Protein AF-A0A084SMZ6-F1 (afdb_monomer_lite)

Foldseek 3Di:
DPPDQPQFQALQPRHTAVNFQDQVLPRGGHHLVLLLVQLVVCQPCVCVLCLWFVVSPDPPPPDPFDWDQDPVRDIDGPVVVVVVVCVPDDLVVLLVVLVVCVVVVVLNSNLNSLSVSSNVSDDSVSSNSSSCSSNPPVGTDSCNSVVSNCVSPPD

Sequence (155 aa):
MEPTTDLATCLLCGAGASPALNLPRFAGAACQGCAQRVGHLLVQDPTQLTDIWPLLADDVDDEPEPTVQRADGKTVELRQVIAEMKRELSVEDRMKLAEMYGEIGLIREQLEECGRVLVAAPAAGLAQRALDVLFSEELCSPRGIEELRGRLFPA

pLDDT: mean 88.42, std 12.22, range [36.56, 98.06]

Organism: NCBI:txid1406225

Secondary structure (DSSP, 8-state):
-------EEBTTT-SEESSPEEEGGGTEEE-HHHHHHHHHHHHH-GGGGTTT-GGGS-----SPPPEEE-TTS-EEEHHHHHHHHHHT--HHHHHHHHHHHHHTT-HHHHHHHHHHHHHT---HHHHHHHHHHHT-TTTS-TTHHHHHHHHHS--

Radius of gyration: 17.17 Å; chains: 1; bounding box: 55×34×45 Å

Structure (mmCIF, N/CA/C/O backbone):
data_AF-A0A084SMZ6-F1
#
_entry.id   AF-A0A084SMZ6-F1
#
loop_
_atom_site.group_PDB
_atom_site.id
_atom_site.type_symbol
_atom_site.label_atom_id
_atom_site.label_alt_id
_atom_site.label_comp_id
_atom_site.label_asym_id
_atom_site.label_entity_id
_atom_site.label_seq_id
_atom_site.pdbx_PDB_ins_code
_atom_site.Cartn_x
_atom_site.Cartn_y
_atom_site.Cartn_z
_atom_site.occupancy
_atom_site.B_iso_or_equiv
_atom_site.auth_seq_id
_atom_site.auth_comp_id
_atom_site.auth_asym_id
_atom_site.auth_atom_id
_atom_site.pdbx_PDB_model_num
ATOM 1 N N . MET A 1 1 ? 32.814 9.681 -6.350 1.00 36.56 1 MET A N 1
ATOM 2 C CA . MET A 1 1 ? 32.024 8.775 -7.203 1.00 36.56 1 MET A CA 1
ATOM 3 C C . MET A 1 1 ? 30.594 8.921 -6.752 1.00 36.56 1 MET A C 1
ATOM 5 O O . MET A 1 1 ? 30.278 8.489 -5.652 1.00 36.56 1 MET A O 1
ATOM 9 N N . GLU A 1 2 ? 29.788 9.644 -7.519 1.00 37.75 2 GLU A N 1
ATOM 10 C CA . GLU A 1 2 ? 28.344 9.667 -7.296 1.00 37.75 2 GLU A CA 1
ATOM 11 C C . GLU A 1 2 ? 27.811 8.266 -7.627 1.00 37.75 2 GLU A C 1
ATOM 13 O O . GLU A 1 2 ? 28.245 7.700 -8.636 1.00 37.75 2 GLU A O 1
ATOM 18 N N . PRO A 1 3 ? 26.960 7.657 -6.785 1.00 43.31 3 PRO A N 1
ATOM 19 C CA . PRO A 1 3 ? 26.357 6.383 -7.128 1.00 43.31 3 PRO A CA 1
ATOM 20 C C . PRO A 1 3 ? 25.473 6.622 -8.351 1.00 43.31 3 PRO A C 1
ATOM 22 O O . PRO A 1 3 ? 24.470 7.332 -8.280 1.00 43.31 3 PRO A O 1
ATOM 25 N N . THR A 1 4 ? 25.881 6.073 -9.493 1.00 45.88 4 THR A N 1
ATOM 26 C CA . THR A 1 4 ? 25.038 5.975 -10.681 1.00 45.88 4 THR A CA 1
ATOM 27 C C . THR A 1 4 ? 23.762 5.273 -10.255 1.00 45.88 4 THR A C 1
ATOM 29 O O . THR A 1 4 ? 23.798 4.120 -9.838 1.00 45.88 4 THR A O 1
ATOM 32 N N . THR A 1 5 ? 22.647 5.996 -10.265 1.00 55.97 5 THR A N 1
ATOM 33 C CA . THR A 1 5 ? 21.333 5.408 -10.021 1.00 55.97 5 THR A CA 1
ATOM 34 C C . THR A 1 5 ? 21.111 4.388 -11.130 1.00 55.97 5 THR A C 1
ATOM 36 O O . THR A 1 5 ? 20.974 4.780 -12.289 1.00 55.97 5 THR A O 1
ATOM 39 N N . ASP A 1 6 ? 21.187 3.096 -10.806 1.00 57.56 6 ASP A N 1
ATOM 40 C CA . ASP A 1 6 ? 21.043 2.037 -11.800 1.00 57.56 6 ASP A CA 1
ATOM 41 C C . ASP A 1 6 ? 19.692 2.197 -12.498 1.00 57.56 6 ASP A C 1
ATOM 43 O O . ASP A 1 6 ? 18.630 2.162 -11.870 1.00 57.56 6 ASP A O 1
ATOM 47 N N . LEU A 1 7 ? 19.744 2.426 -13.811 1.00 64.62 7 LEU A N 1
ATOM 48 C CA . LEU A 1 7 ? 18.564 2.523 -14.654 1.00 64.62 7 LEU A CA 1
ATOM 49 C C . LEU A 1 7 ? 17.964 1.118 -14.781 1.00 64.62 7 LEU A C 1
ATOM 51 O O . LEU A 1 7 ? 18.281 0.368 -15.703 1.00 64.62 7 LEU A O 1
ATOM 55 N N . ALA A 1 8 ? 17.114 0.745 -13.830 1.00 86.25 8 ALA A N 1
ATOM 56 C CA . ALA A 1 8 ? 16.345 -0.488 -13.895 1.00 86.25 8 ALA A CA 1
ATOM 57 C C . ALA A 1 8 ? 15.143 -0.310 -14.832 1.00 86.25 8 ALA A C 1
ATOM 59 O O . ALA A 1 8 ? 14.641 0.795 -15.028 1.00 86.25 8 ALA A O 1
ATOM 60 N N . THR A 1 9 ? 14.636 -1.401 -15.397 1.00 93.50 9 THR A N 1
ATOM 61 C CA . THR A 1 9 ? 13.337 -1.375 -16.083 1.00 93.50 9 THR A CA 1
ATOM 62 C C . THR A 1 9 ? 12.232 -1.608 -15.060 1.00 93.50 9 THR A C 1
ATOM 64 O O . THR A 1 9 ? 12.298 -2.553 -14.277 1.00 93.50 9 THR A O 1
ATOM 67 N N . CYS A 1 10 ? 11.208 -0.756 -15.056 1.00 96.00 10 CYS A N 1
ATOM 68 C CA . CYS A 1 10 ? 10.056 -0.917 -14.184 1.00 96.00 10 CYS A CA 1
ATOM 69 C C . CYS A 1 10 ? 9.281 -2.186 -14.563 1.00 96.00 10 CYS A C 1
ATOM 71 O O . CYS A 1 10 ? 8.775 -2.289 -15.679 1.00 96.00 10 CYS A O 1
ATOM 73 N N . LEU A 1 11 ? 9.110 -3.115 -13.619 1.00 95.69 11 LEU A N 1
ATOM 74 C CA . LEU A 1 11 ? 8.379 -4.367 -13.845 1.00 95.69 11 LEU A CA 1
ATOM 75 C C . LEU A 1 11 ? 6.895 -4.159 -14.184 1.00 95.69 11 LEU A C 1
ATOM 77 O O . LEU A 1 11 ? 6.287 -5.018 -14.823 1.00 95.69 11 LEU A O 1
ATOM 81 N N . LEU A 1 12 ? 6.322 -3.023 -13.774 1.00 95.62 12 LEU A N 1
ATOM 82 C CA . LEU A 1 12 ? 4.908 -2.706 -13.959 1.00 95.62 12 LEU A CA 1
ATOM 83 C C . LEU A 1 12 ? 4.627 -2.088 -15.339 1.00 95.62 12 LEU A C 1
ATOM 85 O O . LEU A 1 12 ? 3.792 -2.610 -16.070 1.00 95.62 12 LEU A O 1
ATOM 89 N N . CYS A 1 13 ? 5.331 -1.016 -15.722 1.00 95.12 13 CYS A N 1
ATOM 90 C CA . CYS A 1 13 ? 5.074 -0.308 -16.986 1.00 95.12 13 CYS A CA 1
ATOM 91 C C . CYS A 1 13 ? 6.108 -0.548 -18.097 1.00 95.12 13 CYS A C 1
ATOM 93 O O . CYS A 1 13 ? 5.902 -0.094 -19.218 1.00 95.12 13 CYS A O 1
ATOM 95 N N . GLY A 1 14 ? 7.236 -1.201 -17.806 1.00 94.06 14 GLY A N 1
ATOM 96 C CA . GLY A 1 14 ? 8.317 -1.433 -18.771 1.00 94.06 14 GLY A CA 1
ATOM 97 C C . GLY A 1 14 ? 9.175 -0.206 -19.111 1.00 94.06 14 GLY A C 1
ATOM 98 O O . GLY A 1 14 ? 10.090 -0.318 -19.921 1.00 94.06 14 GLY A O 1
ATOM 99 N N . ALA A 1 15 ? 8.918 0.962 -18.513 1.00 92.44 15 ALA A N 1
ATOM 100 C CA . ALA A 1 15 ? 9.746 2.156 -18.703 1.00 92.44 15 ALA A CA 1
ATOM 101 C C . ALA A 1 15 ? 11.007 2.128 -17.820 1.00 92.44 15 ALA A C 1
ATOM 103 O O . ALA A 1 15 ? 11.068 1.391 -16.836 1.00 92.44 15 ALA A O 1
ATOM 104 N N . GLY A 1 16 ? 11.992 2.977 -18.125 1.00 91.50 16 GLY A N 1
ATOM 105 C CA . GLY A 1 16 ? 13.140 3.193 -17.240 1.00 91.50 16 GLY A CA 1
ATOM 106 C C . GLY A 1 16 ? 12.703 3.730 -15.871 1.00 91.50 16 GLY A C 1
ATOM 107 O O . GLY A 1 16 ? 11.899 4.660 -15.785 1.00 91.50 16 GLY A O 1
ATOM 108 N N . ALA A 1 17 ? 13.220 3.138 -14.799 1.00 89.31 17 ALA A N 1
ATOM 109 C CA . ALA A 1 17 ? 12.969 3.523 -13.420 1.00 89.31 17 ALA A CA 1
ATOM 110 C C . ALA A 1 17 ? 14.178 4.291 -12.871 1.00 89.31 17 ALA A C 1
ATOM 112 O O . ALA A 1 17 ? 15.273 3.749 -12.758 1.00 89.31 17 ALA A O 1
ATOM 113 N N . SER A 1 18 ? 13.964 5.563 -12.534 1.00 87.31 18 SER A N 1
ATOM 114 C CA . SER A 1 18 ? 14.939 6.410 -11.847 1.00 87.31 18 SER A CA 1
ATOM 115 C C . SER A 1 18 ? 14.194 7.415 -10.953 1.00 87.31 18 SER A C 1
ATOM 117 O O . SER A 1 18 ? 13.510 8.287 -11.491 1.00 87.31 18 SER A O 1
ATOM 119 N N . PRO A 1 19 ? 14.282 7.313 -9.614 1.00 88.19 19 PRO A N 1
ATOM 120 C CA . PRO A 1 19 ? 14.935 6.232 -8.877 1.00 88.19 19 PRO A CA 1
ATOM 121 C C . PRO A 1 19 ? 14.232 4.885 -9.107 1.00 88.19 19 PRO A C 1
ATOM 123 O O . PRO A 1 19 ? 13.011 4.828 -9.286 1.00 88.19 19 PRO A O 1
ATOM 126 N N . ALA A 1 20 ? 15.016 3.809 -9.113 1.00 92.38 20 ALA A N 1
ATOM 127 C CA . ALA A 1 20 ? 14.509 2.444 -9.104 1.00 92.38 20 ALA A CA 1
ATOM 128 C C . ALA A 1 20 ? 14.127 2.061 -7.668 1.00 92.38 20 ALA A C 1
ATOM 130 O O . ALA 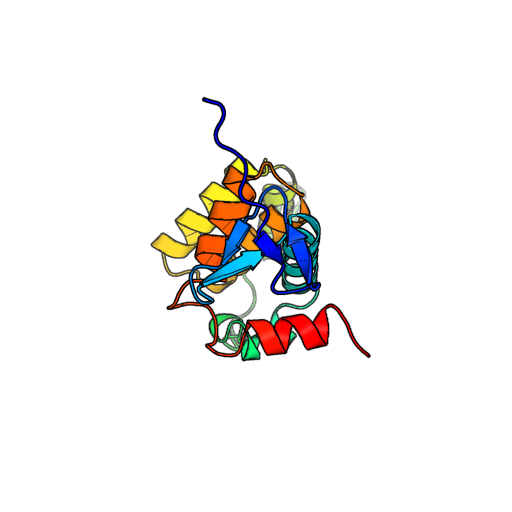A 1 20 ? 14.974 2.089 -6.778 1.00 92.38 20 ALA A O 1
ATOM 131 N N . LEU A 1 21 ? 12.850 1.748 -7.443 1.00 95.75 21 LEU A N 1
ATOM 132 C CA . LEU A 1 21 ? 12.340 1.308 -6.146 1.00 95.75 21 LEU A CA 1
ATOM 133 C C . LEU A 1 21 ? 12.217 -0.214 -6.149 1.00 95.75 21 LEU A C 1
ATOM 135 O O . LEU A 1 21 ? 11.475 -0.756 -6.963 1.00 95.75 21 LEU A O 1
ATOM 139 N N . ASN A 1 22 ? 12.936 -0.904 -5.274 1.00 95.94 22 ASN A N 1
ATOM 140 C CA . ASN A 1 22 ? 12.979 -2.362 -5.253 1.00 95.94 22 ASN A CA 1
ATOM 141 C C . ASN A 1 22 ? 11.624 -2.961 -4.860 1.00 95.94 22 ASN A C 1
ATOM 143 O O . ASN A 1 22 ? 10.917 -2.424 -4.009 1.00 95.94 22 ASN A O 1
ATOM 147 N N . LEU A 1 23 ? 11.296 -4.098 -5.469 1.00 95.75 23 LEU A N 1
ATOM 148 C CA . LEU A 1 23 ? 10.140 -4.932 -5.155 1.00 95.75 23 LEU A CA 1
ATOM 149 C C . LEU A 1 23 ? 10.672 -6.260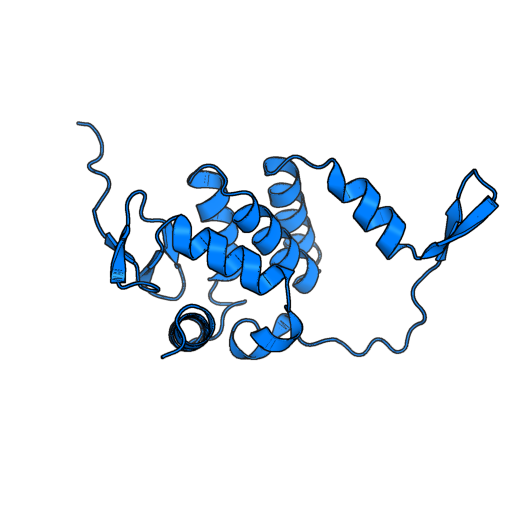 -4.589 1.00 95.75 23 LEU A C 1
ATOM 151 O O . LEU A 1 23 ? 11.004 -7.144 -5.387 1.00 95.75 23 LEU A O 1
ATOM 155 N N . PRO A 1 24 ? 10.826 -6.398 -3.255 1.00 92.81 24 PRO A N 1
ATOM 156 C CA . PRO A 1 24 ? 11.606 -7.477 -2.639 1.00 92.81 24 PRO A CA 1
ATOM 157 C C . PRO A 1 24 ? 11.212 -8.884 -3.091 1.00 92.81 24 PRO A C 1
ATOM 159 O O . PRO A 1 24 ? 12.087 -9.688 -3.401 1.00 92.81 24 PRO A O 1
ATOM 162 N N . ARG A 1 25 ? 9.914 -9.159 -3.245 1.00 94.56 25 ARG A N 1
ATOM 163 C CA . ARG A 1 25 ? 9.415 -10.456 -3.724 1.00 94.56 25 ARG A CA 1
ATOM 164 C C . ARG A 1 25 ? 9.763 -10.798 -5.180 1.00 94.56 25 ARG A C 1
ATOM 166 O O . ARG A 1 25 ? 9.762 -11.969 -5.548 1.00 94.56 25 ARG A O 1
ATOM 173 N N . PHE A 1 26 ? 10.025 -9.808 -6.033 1.00 93.00 26 PHE A N 1
ATOM 174 C CA . PHE A 1 26 ? 10.032 -9.984 -7.494 1.00 93.00 26 PHE A CA 1
ATOM 175 C C . PHE A 1 26 ? 11.389 -9.753 -8.161 1.00 93.00 26 PHE A C 1
ATOM 177 O O . PHE A 1 26 ? 11.454 -9.701 -9.388 1.00 93.00 26 PHE A O 1
ATOM 184 N N . ALA A 1 27 ? 12.463 -9.611 -7.374 1.00 88.00 27 ALA A N 1
ATOM 185 C CA . ALA A 1 27 ? 13.825 -9.385 -7.869 1.00 88.00 27 ALA A CA 1
ATOM 186 C C . ALA A 1 27 ? 13.898 -8.319 -8.989 1.00 88.00 27 ALA A C 1
ATOM 188 O O . ALA A 1 27 ? 14.586 -8.485 -9.996 1.00 88.00 27 ALA A O 1
ATOM 189 N N . GLY A 1 28 ? 13.157 -7.219 -8.826 1.00 91.62 28 GLY A N 1
ATOM 190 C CA . GLY A 1 28 ? 13.115 -6.114 -9.780 1.00 91.62 28 GLY A CA 1
ATOM 191 C C . GLY A 1 28 ? 12.605 -4.830 -9.142 1.00 91.62 28 GLY A C 1
ATOM 192 O O . GLY A 1 28 ? 12.543 -4.727 -7.918 1.00 91.62 28 GLY A O 1
ATOM 193 N N . ALA A 1 29 ? 12.263 -3.839 -9.966 1.00 94.88 29 ALA A N 1
ATOM 194 C CA . ALA A 1 29 ? 11.963 -2.495 -9.486 1.00 94.88 29 ALA A CA 1
ATOM 195 C C . ALA A 1 29 ? 10.669 -1.901 -10.061 1.00 94.88 29 ALA A C 1
ATOM 197 O O . ALA A 1 29 ? 10.215 -2.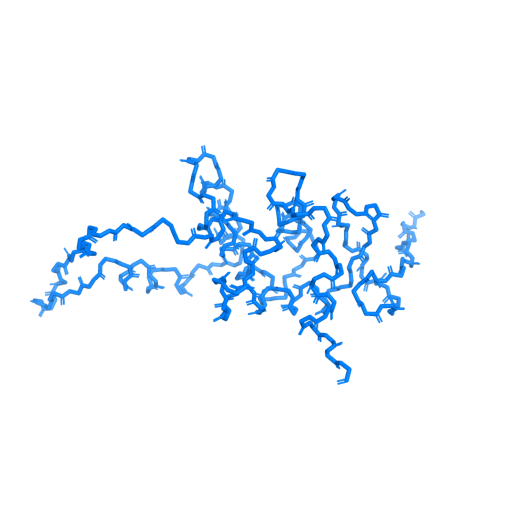251 -11.152 1.00 94.88 29 ALA A O 1
ATOM 198 N N . ALA A 1 30 ? 10.103 -0.938 -9.341 1.00 95.81 30 ALA A N 1
ATOM 199 C CA . ALA A 1 30 ? 9.078 -0.018 -9.798 1.00 95.81 30 ALA A CA 1
ATOM 200 C C . ALA A 1 30 ? 9.661 1.390 -9.995 1.00 95.81 30 ALA A C 1
ATOM 202 O O . ALA A 1 30 ? 10.575 1.812 -9.288 1.00 95.81 30 ALA A O 1
ATOM 203 N N . CYS A 1 31 ? 9.105 2.149 -10.940 1.00 95.44 31 CYS A N 1
ATOM 204 C CA . CYS A 1 31 ? 9.301 3.596 -10.964 1.00 95.44 31 CYS A CA 1
ATOM 205 C C . CYS A 1 31 ? 8.340 4.274 -9.973 1.00 95.44 31 CYS A C 1
ATOM 207 O O . CYS A 1 31 ? 7.287 3.718 -9.644 1.00 95.44 31 CYS A O 1
ATOM 209 N N . GLN A 1 32 ? 8.655 5.504 -9.553 1.00 94.25 32 GLN A N 1
ATOM 210 C CA . GLN A 1 32 ? 7.800 6.276 -8.638 1.00 94.25 32 GLN A CA 1
ATOM 211 C C . GLN A 1 32 ? 6.350 6.393 -9.124 1.00 94.25 32 GLN A C 1
ATOM 213 O O . GLN A 1 32 ? 5.422 6.221 -8.338 1.00 94.25 32 GLN A O 1
ATOM 218 N N . GLY A 1 33 ? 6.142 6.615 -10.426 1.00 95.31 33 GLY A N 1
ATOM 219 C CA . GLY A 1 33 ? 4.797 6.725 -10.992 1.00 95.31 33 GLY A CA 1
ATOM 220 C C . GLY A 1 33 ? 3.979 5.439 -10.847 1.00 95.31 33 GLY A C 1
ATOM 221 O O . GLY A 1 33 ? 2.790 5.497 -10.546 1.00 95.31 33 GLY A O 1
ATOM 222 N N . CYS A 1 34 ? 4.602 4.268 -11.010 1.00 96.75 34 CYS A N 1
ATOM 223 C CA . CYS A 1 34 ? 3.904 3.003 -10.789 1.00 96.75 34 CYS A CA 1
ATOM 224 C C . CYS A 1 34 ? 3.681 2.724 -9.301 1.00 96.75 34 CYS A C 1
ATOM 226 O O . CYS A 1 34 ? 2.608 2.248 -8.952 1.00 96.75 34 CYS A O 1
ATOM 228 N N . ALA A 1 35 ? 4.630 3.073 -8.427 1.00 96.94 35 ALA A N 1
ATOM 229 C CA . ALA A 1 35 ? 4.441 2.966 -6.981 1.00 96.94 35 ALA A CA 1
ATOM 230 C C . ALA A 1 35 ? 3.238 3.805 -6.507 1.00 96.94 35 ALA A C 1
ATOM 232 O O . ALA A 1 35 ? 2.377 3.306 -5.788 1.00 96.94 35 ALA A O 1
ATOM 233 N N . GLN A 1 36 ? 3.103 5.043 -6.994 1.00 96.88 36 GLN A N 1
ATOM 234 C CA . GLN A 1 36 ? 1.948 5.887 -6.683 1.00 96.88 36 GLN A CA 1
ATOM 235 C C . GLN A 1 36 ? 0.629 5.284 -7.194 1.00 96.88 36 GLN A C 1
ATOM 237 O O . GLN A 1 36 ? -0.369 5.284 -6.476 1.00 96.88 36 GLN A O 1
ATOM 242 N N . ARG A 1 37 ? 0.611 4.729 -8.416 1.00 96.50 37 ARG A N 1
ATOM 243 C CA . ARG A 1 37 ? -0.575 4.046 -8.965 1.00 96.50 37 ARG A CA 1
ATOM 244 C C . ARG A 1 37 ? -0.977 2.820 -8.148 1.00 96.50 37 ARG A C 1
ATOM 246 O O . ARG A 1 37 ? -2.167 2.618 -7.934 1.00 96.50 37 ARG A O 1
ATOM 253 N N . VAL A 1 38 ? -0.005 2.038 -7.679 1.00 96.38 38 VAL A N 1
ATOM 254 C CA . VAL A 1 38 ? -0.246 0.925 -6.750 1.00 96.38 38 VAL A CA 1
ATOM 255 C C . VAL A 1 38 ? -0.914 1.437 -5.472 1.00 96.38 38 VAL A C 1
ATOM 257 O O . VAL A 1 38 ? -1.935 0.892 -5.065 1.00 96.38 38 VAL A O 1
ATOM 260 N N . GLY A 1 39 ? -0.403 2.527 -4.889 1.00 96.75 39 GLY A N 1
ATOM 261 C CA . GLY A 1 39 ? -1.027 3.165 -3.729 1.00 96.75 39 GLY A CA 1
ATOM 262 C C . GLY A 1 39 ? -2.473 3.595 -3.987 1.00 96.75 39 GLY A C 1
ATOM 263 O O . GLY A 1 39 ? -3.350 3.328 -3.169 1.00 96.75 39 GLY A O 1
ATOM 264 N N . HIS A 1 40 ? -2.745 4.221 -5.136 1.00 95.94 40 HIS A N 1
ATOM 265 C CA . HIS A 1 40 ? -4.107 4.614 -5.511 1.00 95.94 40 HIS A CA 1
ATOM 266 C C . HIS A 1 40 ? -5.046 3.419 -5.616 1.00 95.94 40 HIS A C 1
ATOM 268 O O . HIS A 1 40 ? -6.145 3.479 -5.072 1.00 95.94 40 HIS A O 1
ATOM 274 N N . LEU A 1 41 ? -4.604 2.348 -6.277 1.00 94.44 41 LEU A N 1
ATOM 275 C CA . LEU A 1 41 ? -5.385 1.126 -6.421 1.00 94.44 41 LEU A CA 1
ATOM 276 C C . LEU A 1 41 ? -5.751 0.550 -5.045 1.00 94.44 41 LEU A C 1
ATOM 278 O O . LEU A 1 41 ? -6.918 0.265 -4.792 1.00 94.44 41 LEU A O 1
ATOM 282 N N . LEU A 1 42 ? -4.770 0.473 -4.140 1.00 93.56 42 LEU A N 1
ATOM 283 C CA . LEU A 1 42 ? -4.945 -0.069 -2.793 1.00 93.56 42 LEU A CA 1
ATOM 284 C C . LEU A 1 42 ? -5.914 0.741 -1.927 1.00 93.56 42 LEU A C 1
ATOM 286 O O . LEU A 1 42 ? -6.704 0.169 -1.189 1.00 93.56 42 LEU A O 1
ATOM 290 N N . VAL A 1 43 ? -5.882 2.071 -2.025 1.00 91.19 43 VAL A N 1
ATOM 291 C CA . VAL A 1 43 ? -6.757 2.944 -1.224 1.00 91.19 43 VAL A CA 1
ATOM 292 C C . VAL A 1 43 ? -8.172 3.044 -1.804 1.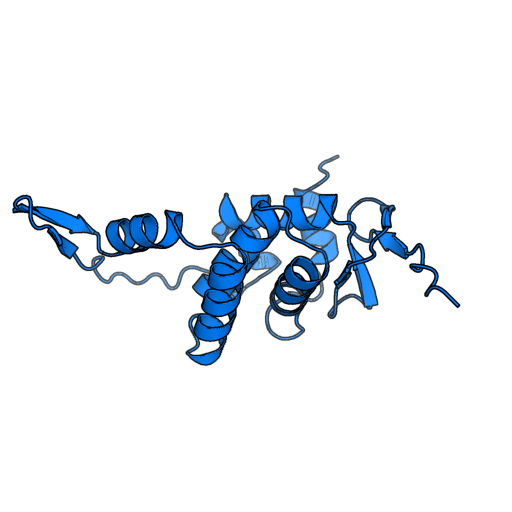00 91.19 43 VAL A C 1
ATOM 294 O O . VAL A 1 43 ? -9.109 3.336 -1.063 1.00 91.19 43 VAL A O 1
ATOM 297 N N . GLN A 1 44 ? -8.338 2.857 -3.115 1.00 90.00 44 GLN A N 1
ATOM 298 C CA . GLN A 1 44 ? -9.639 2.982 -3.776 1.00 90.00 44 GLN A CA 1
ATOM 299 C C . GLN A 1 44 ? -10.517 1.749 -3.589 1.00 90.00 44 GLN A C 1
ATOM 301 O O . GLN A 1 44 ? -11.705 1.909 -3.317 1.00 90.00 44 GLN A O 1
ATOM 306 N N . ASP A 1 45 ? -9.951 0.553 -3.749 1.00 85.00 45 ASP A N 1
ATOM 307 C CA . ASP A 1 45 ? -10.722 -0.687 -3.674 1.00 85.00 45 ASP A CA 1
ATOM 308 C C . ASP A 1 45 ? -9.876 -1.866 -3.156 1.00 85.00 45 ASP A C 1
ATOM 310 O O . ASP A 1 45 ? -9.494 -2.752 -3.926 1.00 85.00 45 ASP A O 1
ATOM 314 N N . PRO A 1 46 ? -9.538 -1.887 -1.852 1.00 86.50 46 PRO A N 1
ATOM 315 C CA . PRO A 1 46 ? -8.663 -2.910 -1.277 1.00 86.50 46 PRO A CA 1
ATOM 316 C C . PRO A 1 46 ? -9.251 -4.326 -1.381 1.00 86.50 46 PRO A C 1
ATOM 318 O O . PRO A 1 46 ? -8.511 -5.289 -1.579 1.00 86.50 46 PRO A O 1
ATOM 321 N N . THR A 1 47 ? -10.579 -4.466 -1.320 1.00 86.00 47 THR A N 1
ATOM 322 C CA . THR A 1 47 ? -11.257 -5.776 -1.341 1.00 86.00 47 THR A CA 1
ATOM 323 C C . THR A 1 47 ? -11.097 -6.522 -2.670 1.00 86.00 47 THR A C 1
ATOM 325 O O . THR A 1 47 ? -11.039 -7.751 -2.694 1.00 86.00 47 THR A O 1
ATOM 328 N N . GLN A 1 48 ? -10.934 -5.796 -3.781 1.00 88.69 48 GLN A N 1
ATOM 329 C CA . GLN A 1 48 ? -10.685 -6.375 -5.109 1.00 88.69 48 GLN A CA 1
ATOM 330 C C . GLN A 1 48 ? -9.225 -6.798 -5.326 1.00 88.69 48 GLN A C 1
ATOM 332 O O . GLN A 1 48 ? -8.859 -7.262 -6.413 1.00 88.69 48 GLN A O 1
ATOM 337 N N . LEU A 1 49 ? -8.361 -6.604 -4.328 1.00 93.50 49 LEU A N 1
ATOM 338 C CA . LEU A 1 49 ? -6.922 -6.856 -4.422 1.00 93.50 49 LEU A CA 1
ATOM 339 C C . LEU A 1 49 ? -6.486 -8.066 -3.601 1.00 93.50 49 LEU A C 1
ATOM 341 O O . LEU A 1 49 ? -5.289 -8.288 -3.448 1.00 93.50 49 LEU A O 1
ATOM 345 N N . THR A 1 50 ? -7.429 -8.874 -3.125 1.00 93.44 50 THR A N 1
ATOM 346 C CA . THR A 1 50 ? -7.164 -10.086 -2.338 1.00 93.44 50 THR A CA 1
ATOM 347 C C . THR A 1 50 ? -6.341 -11.136 -3.092 1.00 93.44 50 THR A C 1
ATOM 349 O O . THR A 1 50 ? -5.565 -11.858 -2.475 1.00 93.44 50 THR A O 1
ATOM 352 N N . ASP A 1 51 ? -6.382 -11.163 -4.428 1.00 93.75 51 ASP A N 1
ATOM 353 C CA . ASP A 1 51 ? -5.483 -12.015 -5.230 1.00 93.75 51 ASP A CA 1
ATOM 354 C C . ASP A 1 51 ? -4.001 -11.594 -5.137 1.00 93.75 51 ASP A C 1
ATOM 356 O O . ASP A 1 51 ? -3.094 -12.403 -5.363 1.00 93.75 51 ASP A O 1
ATOM 360 N N . ILE A 1 52 ? -3.751 -10.312 -4.837 1.00 95.44 52 ILE A N 1
ATOM 361 C CA . ILE A 1 52 ? -2.416 -9.713 -4.697 1.00 95.44 52 ILE A CA 1
ATOM 362 C C . ILE A 1 52 ? -1.997 -9.711 -3.223 1.00 95.44 52 ILE A C 1
ATOM 364 O O . ILE A 1 52 ? -0.881 -10.129 -2.916 1.00 95.44 52 ILE A O 1
ATOM 368 N N . TRP A 1 53 ? -2.893 -9.282 -2.332 1.00 95.50 53 TRP A N 1
ATOM 369 C CA . TRP A 1 53 ? -2.720 -9.233 -0.880 1.00 95.50 53 TRP A CA 1
ATOM 370 C C . TRP A 1 53 ? -3.871 -9.974 -0.189 1.00 95.50 53 TRP A C 1
ATOM 372 O O . TRP A 1 53 ? -4.877 -9.354 0.161 1.00 95.50 53 TRP A O 1
ATOM 382 N N . PRO A 1 54 ? -3.743 -11.294 0.037 1.00 91.62 54 PRO A N 1
ATOM 383 C CA . PRO A 1 54 ? -4.824 -12.118 0.591 1.00 91.62 54 PRO A CA 1
ATOM 384 C C . PRO A 1 54 ? -5.352 -11.647 1.948 1.00 91.62 54 PRO A C 1
ATOM 386 O O . PRO A 1 54 ? -6.525 -11.835 2.248 1.00 91.62 54 PRO A O 1
ATOM 389 N N . LEU A 1 55 ? -4.508 -10.987 2.743 1.00 88.69 55 LEU A N 1
ATOM 390 C CA . LEU A 1 55 ? -4.849 -10.450 4.065 1.00 88.69 55 LEU A CA 1
ATOM 391 C C . LEU A 1 55 ? -5.698 -9.164 4.013 1.00 88.69 55 LEU A C 1
ATOM 393 O O . LEU A 1 55 ? -6.028 -8.607 5.053 1.00 88.69 55 LEU A O 1
ATOM 397 N N . LEU A 1 56 ? -6.060 -8.690 2.814 1.00 87.62 56 LEU A N 1
ATOM 398 C CA . LEU A 1 56 ? -7.114 -7.687 2.624 1.00 87.62 56 LEU A CA 1
ATOM 399 C C . LEU A 1 56 ? -8.518 -8.297 2.603 1.00 87.62 56 LEU A C 1
ATOM 401 O O . LEU A 1 56 ? -9.484 -7.543 2.512 1.00 87.62 56 LEU A O 1
ATOM 405 N N . ALA A 1 57 ? -8.655 -9.627 2.623 1.00 82.44 57 ALA A N 1
ATOM 406 C CA . ALA A 1 57 ? -9.967 -10.247 2.710 1.00 82.44 57 ALA A CA 1
ATOM 407 C C . ALA A 1 57 ? -10.652 -9.746 3.985 1.00 82.44 57 ALA A C 1
ATOM 409 O O . ALA A 1 57 ? -10.027 -9.715 5.043 1.00 82.44 57 ALA A O 1
ATOM 410 N N . ASP A 1 58 ? -11.900 -9.292 3.863 1.00 65.88 58 ASP A N 1
ATOM 411 C CA . ASP A 1 58 ? -12.680 -8.916 5.034 1.00 65.88 58 ASP A CA 1
ATOM 412 C C . ASP A 1 58 ? -12.805 -10.161 5.920 1.00 65.88 58 ASP A C 1
ATOM 414 O O . ASP A 1 58 ? -13.421 -11.157 5.523 1.00 65.88 58 ASP A O 1
ATOM 418 N N . ASP A 1 59 ? -12.242 -10.098 7.126 1.00 58.84 59 ASP A N 1
ATOM 419 C CA . ASP A 1 59 ? -12.851 -10.812 8.233 1.00 58.84 59 ASP A CA 1
ATOM 420 C C . ASP A 1 59 ? -14.242 -10.195 8.339 1.00 58.84 59 ASP A C 1
ATOM 422 O O . ASP A 1 59 ? -14.388 -9.000 8.600 1.00 58.84 59 ASP A O 1
ATOM 426 N N . VAL A 1 60 ? -15.267 -10.966 7.979 1.00 52.22 60 VAL A N 1
ATOM 427 C CA . VAL A 1 60 ? -16.660 -10.552 8.124 1.00 52.22 60 VAL A CA 1
ATOM 428 C C . VAL A 1 60 ? -16.925 -10.493 9.624 1.00 52.22 60 VAL A C 1
ATOM 430 O O . VAL A 1 60 ? -17.441 -11.437 10.216 1.00 52.22 60 VAL A O 1
ATOM 433 N N . ASP A 1 61 ? -16.472 -9.415 10.254 1.00 54.00 61 ASP A N 1
ATOM 434 C CA . ASP A 1 61 ? -16.788 -9.105 11.630 1.00 54.00 61 ASP A CA 1
ATOM 435 C C . ASP A 1 61 ? -18.236 -8.614 11.608 1.00 54.00 61 ASP A C 1
ATOM 437 O O . ASP A 1 61 ? -18.540 -7.470 11.271 1.00 54.00 61 ASP A O 1
ATOM 441 N N . ASP A 1 62 ? -19.158 -9.526 11.918 1.00 57.22 62 ASP A N 1
ATOM 442 C CA . ASP A 1 62 ? -20.571 -9.223 12.183 1.00 57.22 62 ASP A CA 1
ATOM 443 C C . ASP A 1 62 ? -20.737 -8.358 13.459 1.00 57.22 62 ASP A C 1
ATOM 445 O O . ASP A 1 62 ? -21.861 -8.086 13.899 1.00 57.22 62 ASP A O 1
ATOM 449 N N . GLU A 1 63 ? -19.637 -7.925 14.089 1.00 63.31 63 GLU A N 1
ATOM 450 C CA . GLU A 1 63 ? -19.671 -7.027 15.233 1.00 63.31 63 GLU A CA 1
ATOM 451 C C . GLU A 1 63 ? -20.045 -5.594 14.812 1.00 63.31 63 GLU A C 1
ATOM 453 O O . GLU A 1 63 ? -19.500 -5.030 13.860 1.00 63.31 63 GLU A O 1
ATOM 458 N N . PRO A 1 64 ? -20.999 -4.962 15.518 1.00 70.00 64 PRO A N 1
ATOM 459 C CA . PRO A 1 64 ? -21.390 -3.595 15.221 1.00 70.00 64 PRO A CA 1
ATOM 460 C C . PRO A 1 64 ? -20.213 -2.643 15.450 1.00 70.00 64 PRO A C 1
ATOM 462 O O . PRO A 1 64 ? -19.633 -2.610 16.536 1.00 70.00 64 PRO A O 1
ATOM 465 N N . GLU A 1 65 ? -19.918 -1.818 14.442 1.00 74.81 65 GLU A N 1
ATOM 466 C CA . GLU A 1 65 ? -18.876 -0.790 14.509 1.00 74.81 65 GLU A CA 1
ATOM 467 C C . GLU A 1 65 ? -19.027 0.061 15.791 1.00 74.81 65 GLU A C 1
ATOM 469 O O . GLU A 1 65 ? -20.102 0.628 16.041 1.00 74.81 65 GLU A O 1
ATOM 474 N N . PRO A 1 66 ? -17.969 0.193 16.612 1.00 82.62 66 PRO A N 1
ATOM 475 C CA . PRO A 1 66 ? -18.036 0.955 17.850 1.00 82.62 66 PRO A CA 1
ATOM 476 C C . PRO A 1 66 ? -18.327 2.436 17.582 1.00 82.62 66 PRO A C 1
ATOM 478 O O . PRO A 1 66 ? -17.773 3.057 16.675 1.00 82.62 66 PRO A O 1
ATOM 481 N N . THR A 1 67 ? -19.180 3.041 18.412 1.00 89.50 67 THR A N 1
ATOM 482 C CA . THR A 1 67 ? -19.538 4.465 18.310 1.00 89.50 67 THR A CA 1
ATOM 483 C C . THR A 1 67 ? -18.998 5.284 19.476 1.00 89.50 67 THR A C 1
ATOM 485 O O . THR A 1 67 ? -18.944 4.806 20.608 1.00 89.50 67 THR A O 1
ATOM 488 N N . VAL A 1 68 ? -18.674 6.550 19.222 1.00 89.19 68 VAL A N 1
ATOM 489 C CA . VAL A 1 68 ? -18.187 7.523 20.208 1.00 89.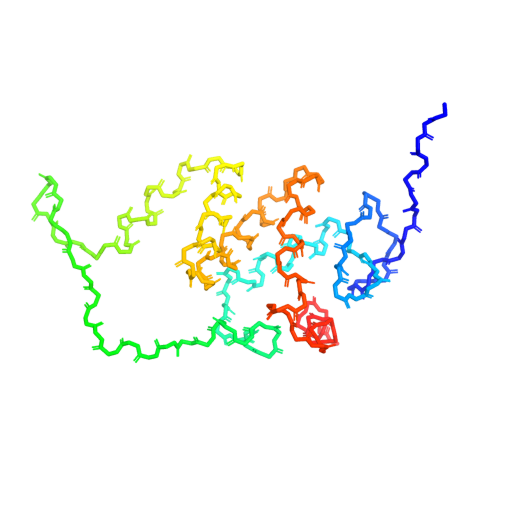19 68 VAL A CA 1
ATOM 490 C C . VAL A 1 68 ? -19.049 8.781 20.193 1.00 89.19 68 VAL A C 1
ATOM 492 O O . VAL A 1 68 ? -19.486 9.250 19.140 1.00 89.19 68 VAL A O 1
ATOM 495 N N . GLN A 1 69 ? -19.287 9.346 21.378 1.00 89.75 69 GLN A N 1
ATOM 496 C CA . GLN A 1 69 ? -20.017 10.601 21.533 1.00 89.75 69 GLN A CA 1
ATOM 497 C C . GLN A 1 69 ? -19.043 11.783 21.468 1.00 89.75 69 GLN A C 1
ATOM 499 O O . GLN A 1 69 ? -18.103 11.874 22.258 1.00 89.75 69 GLN A O 1
ATOM 504 N N . ARG A 1 70 ? -19.257 12.692 20.515 1.00 85.00 70 ARG A N 1
ATOM 505 C CA . ARG A 1 70 ? -18.468 13.920 20.365 1.00 85.00 70 ARG A CA 1
ATOM 506 C C . ARG A 1 70 ? -18.872 14.976 21.391 1.00 85.00 70 ARG A C 1
ATOM 508 O O . ARG A 1 70 ? -19.965 14.952 21.952 1.00 85.00 70 ARG A O 1
ATOM 515 N N . ALA A 1 71 ? -17.993 15.962 21.575 1.00 83.62 71 ALA A N 1
ATOM 516 C CA . ALA A 1 71 ? -18.223 17.108 22.455 1.00 83.62 71 ALA A CA 1
ATOM 517 C C . ALA A 1 71 ? -19.432 17.976 22.040 1.00 83.62 71 ALA A C 1
ATOM 519 O O . ALA A 1 71 ? -19.993 18.676 22.877 1.00 83.62 71 ALA A O 1
ATOM 520 N N . ASP A 1 72 ? -19.855 17.913 20.772 1.00 86.31 72 ASP A N 1
ATOM 521 C CA . ASP A 1 72 ? -21.070 18.565 20.260 1.00 86.31 72 ASP A CA 1
ATOM 522 C C . ASP A 1 72 ? -22.355 17.747 20.516 1.00 86.31 72 ASP A C 1
ATOM 524 O O . ASP A 1 72 ? -23.437 18.129 20.069 1.00 86.31 72 ASP A O 1
ATOM 528 N N . GLY A 1 73 ? -22.243 16.622 21.231 1.00 87.31 73 GLY A N 1
ATOM 529 C CA . GLY A 1 73 ? -23.342 15.733 21.592 1.00 87.31 73 GLY A CA 1
ATOM 530 C C . GLY A 1 73 ? -23.714 14.704 20.522 1.00 87.31 73 GLY A C 1
ATOM 531 O O . GLY A 1 73 ? -24.575 13.865 20.790 1.00 87.31 73 GLY A O 1
ATOM 532 N N . LYS A 1 74 ? -23.086 14.723 19.335 1.00 88.94 74 LYS A N 1
ATOM 533 C CA . LYS A 1 74 ? -23.384 13.768 18.257 1.00 88.94 74 LYS A CA 1
ATOM 534 C C . LYS A 1 74 ? -22.680 12.431 18.471 1.00 88.94 74 LYS A C 1
ATOM 536 O O . LYS A 1 74 ? -21.492 12.388 18.786 1.00 88.94 74 LYS A O 1
ATOM 541 N N . THR A 1 75 ? -23.399 11.342 18.222 1.00 89.25 75 THR A N 1
ATOM 542 C CA . THR A 1 75 ? -22.820 9.997 18.134 1.00 89.25 75 THR A CA 1
ATOM 543 C C . THR A 1 75 ? -22.310 9.763 16.721 1.00 89.25 75 THR A C 1
ATOM 545 O O . THR A 1 75 ? -23.052 9.949 15.757 1.00 89.25 75 THR A O 1
ATOM 548 N N . VAL A 1 76 ? -21.049 9.362 16.600 1.00 88.00 76 VAL A N 1
ATOM 549 C CA . VAL A 1 76 ? -20.421 9.000 15.324 1.00 88.00 76 VAL A CA 1
ATOM 550 C C . VAL A 1 76 ? -19.710 7.659 15.454 1.00 88.00 76 VAL A C 1
ATOM 552 O O . VAL A 1 76 ? -19.380 7.227 16.557 1.00 88.00 76 VAL A O 1
ATOM 555 N N . GLU A 1 77 ? -19.442 7.011 14.329 1.00 86.81 77 GLU A N 1
ATOM 556 C CA . GLU A 1 77 ? -18.642 5.784 14.296 1.00 86.81 77 GLU A CA 1
ATOM 557 C C . GLU A 1 77 ? -17.174 6.091 14.642 1.00 86.81 77 GLU A C 1
ATOM 559 O O . GLU A 1 77 ? -16.619 7.108 14.207 1.00 86.81 77 GLU A O 1
ATOM 564 N N . LEU A 1 78 ? -16.521 5.208 15.399 1.00 82.50 78 LEU A N 1
ATOM 565 C CA . LEU A 1 78 ? -15.129 5.364 15.822 1.00 82.50 78 LEU A CA 1
ATOM 566 C C . LEU A 1 78 ? -14.187 5.463 14.619 1.00 82.50 78 LEU A C 1
ATOM 568 O O . LEU A 1 78 ? -13.336 6.357 14.591 1.00 82.50 78 LEU A O 1
ATOM 572 N N . ARG A 1 79 ? -14.402 4.649 13.576 1.00 80.38 79 ARG A N 1
ATOM 573 C CA . ARG A 1 79 ? -13.661 4.756 12.310 1.00 80.38 79 ARG A CA 1
ATOM 574 C C . ARG A 1 79 ? -13.689 6.155 11.694 1.00 80.38 79 ARG A C 1
ATOM 576 O O . ARG A 1 79 ? -12.690 6.584 11.123 1.00 80.38 79 ARG A O 1
ATOM 583 N N . GLN A 1 80 ? -14.790 6.902 11.829 1.00 79.50 80 GLN A N 1
ATOM 584 C CA . GLN A 1 80 ? -14.891 8.258 11.277 1.00 79.50 80 GLN A CA 1
ATOM 585 C C . GLN A 1 80 ? -14.000 9.230 12.053 1.00 79.50 80 GLN A C 1
ATOM 587 O O . GLN A 1 80 ? -13.315 10.053 11.449 1.00 79.50 80 GLN A O 1
ATOM 592 N N . VAL A 1 81 ? -13.965 9.108 13.383 1.00 81.62 81 VAL A N 1
ATOM 593 C CA . VAL A 1 81 ? -13.082 9.915 14.239 1.00 81.62 81 VAL A CA 1
ATOM 594 C C . VAL A 1 81 ? -11.618 9.598 13.945 1.00 81.62 81 VAL A C 1
ATOM 596 O O . VAL A 1 81 ? -10.823 10.512 13.739 1.00 81.62 81 VAL A O 1
ATOM 599 N N . ILE A 1 82 ? -11.272 8.313 13.845 1.00 82.69 82 ILE A N 1
ATOM 600 C CA . ILE A 1 82 ? -9.919 7.873 13.490 1.00 82.69 82 ILE A CA 1
ATOM 601 C C . ILE A 1 82 ? -9.530 8.411 12.109 1.00 82.69 82 ILE A C 1
ATOM 603 O O . ILE A 1 82 ? -8.436 8.948 11.941 1.00 82.69 82 ILE A O 1
ATOM 607 N N . ALA A 1 83 ? -10.424 8.321 11.122 1.00 80.94 83 ALA A N 1
ATOM 608 C CA . ALA A 1 83 ? -10.174 8.835 9.781 1.00 80.94 83 ALA A CA 1
ATOM 609 C C . ALA A 1 83 ? -9.924 10.350 9.780 1.00 80.94 83 ALA A C 1
ATOM 611 O O . ALA A 1 83 ? -9.029 10.808 9.072 1.00 80.94 83 ALA A O 1
ATOM 612 N N . GLU A 1 84 ? -10.673 11.123 10.570 1.00 80.56 84 GLU A N 1
ATOM 613 C CA . GLU A 1 84 ? -10.452 12.564 10.739 1.00 80.56 84 GLU A CA 1
ATOM 614 C C . GLU A 1 84 ? -9.095 12.861 11.378 1.00 80.56 84 GLU A C 1
ATOM 616 O O . GLU A 1 84 ? -8.329 13.634 10.808 1.00 80.56 84 GLU A O 1
ATOM 621 N N . MET A 1 85 ? -8.751 12.195 12.484 1.00 79.81 85 MET A N 1
ATOM 622 C CA . MET A 1 85 ? -7.449 12.362 13.144 1.00 79.81 85 MET A CA 1
ATOM 623 C C . MET A 1 85 ? -6.286 12.032 12.202 1.00 79.81 85 MET A C 1
ATOM 625 O O . MET A 1 85 ? -5.272 12.725 12.176 1.00 79.81 85 MET A O 1
ATOM 629 N N . LYS A 1 86 ? -6.448 11.001 11.367 1.00 82.62 86 LYS A N 1
ATOM 630 C CA . LYS A 1 86 ? -5.435 10.608 10.386 1.00 82.62 86 LYS A CA 1
ATOM 631 C C . LYS A 1 86 ? -5.255 11.632 9.263 1.00 82.62 86 LYS A C 1
ATOM 633 O O . LYS A 1 86 ? -4.195 11.628 8.641 1.00 82.62 86 LYS A O 1
ATOM 638 N N . ARG A 1 87 ? -6.238 12.493 8.950 1.00 77.19 87 ARG A N 1
ATOM 639 C CA . ARG A 1 87 ? -6.121 13.471 7.840 1.00 77.19 87 ARG A CA 1
ATOM 640 C C . ARG A 1 87 ? -4.965 14.448 8.029 1.00 77.19 87 ARG A C 1
ATOM 642 O O . ARG A 1 87 ? -4.403 14.883 7.031 1.00 77.19 87 ARG A O 1
ATOM 649 N N . GLU A 1 88 ? -4.607 14.752 9.270 1.00 80.25 88 GLU A N 1
ATOM 650 C CA . GLU A 1 88 ? -3.550 15.712 9.606 1.00 80.25 88 GLU A CA 1
ATOM 651 C C . GLU A 1 88 ? -2.157 15.072 9.715 1.00 80.25 88 GLU A C 1
ATOM 653 O O . GLU A 1 88 ? -1.164 15.784 9.856 1.00 80.25 88 GLU A O 1
ATOM 658 N N . LEU A 1 89 ? -2.058 13.740 9.625 1.00 87.50 89 LEU A N 1
ATOM 659 C CA . LEU A 1 89 ? -0.775 13.050 9.725 1.00 87.50 89 LEU A CA 1
ATOM 660 C C . LEU A 1 89 ? 0.126 13.377 8.536 1.00 87.50 89 LEU A C 1
ATOM 662 O O . LEU A 1 89 ? -0.279 13.280 7.371 1.00 87.50 89 LEU A O 1
ATOM 666 N N . SER A 1 90 ? 1.386 13.681 8.850 1.00 93.25 90 SER A N 1
ATOM 667 C CA . SER A 1 90 ? 2.443 13.770 7.851 1.00 93.25 90 SER A CA 1
ATOM 668 C C . SER A 1 90 ? 2.653 12.411 7.171 1.00 93.25 90 SER A C 1
ATOM 670 O O . SER A 1 90 ? 2.307 11.358 7.711 1.00 93.25 90 SER A O 1
ATOM 672 N N . VAL A 1 91 ? 3.253 12.406 5.978 1.00 93.94 91 VAL A N 1
ATOM 673 C CA . VAL A 1 91 ? 3.545 11.148 5.267 1.00 93.94 91 VAL A CA 1
ATOM 674 C C . VAL A 1 91 ? 4.516 10.266 6.059 1.00 93.94 91 VAL A C 1
ATOM 676 O O . VAL A 1 91 ? 4.413 9.043 6.027 1.00 93.94 91 VAL A O 1
ATOM 679 N N . GLU A 1 92 ? 5.430 10.880 6.810 1.00 95.56 92 GLU A N 1
ATOM 680 C CA . GLU A 1 92 ? 6.349 10.155 7.683 1.00 95.56 92 GLU A CA 1
ATOM 681 C C . GLU A 1 92 ? 5.614 9.503 8.860 1.00 95.56 92 GLU A C 1
ATOM 683 O O . GLU A 1 92 ? 5.860 8.337 9.164 1.00 95.56 92 GLU A O 1
ATOM 688 N N . ASP A 1 93 ? 4.675 10.215 9.486 1.00 94.69 93 ASP A N 1
ATOM 689 C CA . ASP A 1 93 ? 3.897 9.672 10.602 1.00 94.69 93 ASP A CA 1
ATOM 690 C C . ASP A 1 93 ? 2.926 8.584 10.144 1.00 94.69 93 ASP A C 1
ATOM 692 O O . ASP A 1 93 ? 2.706 7.618 10.870 1.00 94.69 93 ASP A O 1
ATOM 696 N N . ARG A 1 94 ? 2.413 8.669 8.911 1.00 94.69 94 ARG A N 1
ATOM 697 C CA . ARG A 1 94 ? 1.668 7.563 8.289 1.00 94.69 94 ARG A CA 1
ATOM 698 C C . ARG A 1 94 ? 2.526 6.319 8.106 1.00 94.69 94 ARG A C 1
ATOM 700 O O . ARG A 1 94 ? 2.055 5.223 8.383 1.00 94.69 94 ARG A O 1
ATOM 707 N N . MET A 1 95 ? 3.779 6.476 7.678 1.00 97.19 95 MET A N 1
ATOM 708 C CA . MET A 1 95 ? 4.687 5.335 7.549 1.00 97.19 95 MET A CA 1
ATOM 709 C C . MET A 1 95 ? 5.006 4.715 8.917 1.00 97.19 95 MET A C 1
ATOM 711 O O . MET A 1 95 ? 4.964 3.496 9.047 1.00 97.19 95 MET A O 1
ATOM 715 N N . LYS A 1 96 ? 5.246 5.535 9.953 1.00 96.38 96 LYS A N 1
ATOM 716 C CA . LYS A 1 96 ? 5.417 5.047 11.337 1.00 96.38 96 LYS A CA 1
ATOM 717 C C . LYS A 1 96 ? 4.177 4.297 11.824 1.00 96.38 96 LYS A C 1
ATOM 719 O O . LYS A 1 96 ? 4.293 3.254 12.455 1.00 96.38 96 LYS A O 1
ATOM 724 N N . LEU A 1 97 ? 2.990 4.813 11.511 1.00 94.75 97 LEU A N 1
ATOM 725 C CA . LEU A 1 97 ? 1.732 4.169 11.865 1.00 94.75 97 LEU A CA 1
ATOM 726 C C . LEU A 1 97 ? 1.562 2.815 11.158 1.00 94.75 97 LEU A C 1
ATOM 728 O O . LEU A 1 97 ? 1.147 1.856 11.798 1.00 94.75 97 LEU A O 1
ATOM 732 N N . ALA A 1 98 ? 1.923 2.717 9.875 1.00 96.00 98 ALA A N 1
ATOM 733 C CA . ALA A 1 98 ? 1.912 1.452 9.138 1.00 96.00 98 ALA A CA 1
ATOM 734 C C . ALA A 1 98 ? 2.843 0.405 9.777 1.00 96.00 98 ALA A C 1
ATOM 736 O O . ALA A 1 98 ? 2.476 -0.759 9.913 1.00 96.00 98 ALA A O 1
ATOM 737 N N . GLU A 1 99 ? 4.037 0.821 10.205 1.00 95.50 99 GLU A N 1
ATOM 738 C CA . GLU A 1 99 ? 4.990 -0.048 10.908 1.00 95.50 99 GLU A CA 1
ATOM 739 C C . GLU A 1 99 ? 4.431 -0.524 12.250 1.00 95.50 99 GLU A C 1
ATOM 741 O O . GLU A 1 99 ? 4.407 -1.727 12.503 1.00 95.50 99 GLU A O 1
ATOM 746 N N . MET A 1 100 ? 3.880 0.391 13.055 1.00 96.25 100 MET A N 1
ATOM 747 C CA . MET A 1 100 ? 3.221 0.044 14.317 1.00 96.25 100 MET A CA 1
ATOM 748 C C . MET A 1 100 ? 2.063 -0.938 14.117 1.00 96.25 100 MET A C 1
ATOM 750 O O . MET A 1 100 ? 1.912 -1.859 14.913 1.00 96.25 100 MET A O 1
ATOM 754 N N . TYR A 1 101 ? 1.251 -0.765 13.068 1.00 94.81 101 TYR A N 1
ATOM 755 C CA . TYR A 1 101 ? 0.169 -1.697 12.748 1.00 94.81 101 TYR A CA 1
ATOM 756 C C . TYR A 1 101 ? 0.686 -3.103 12.442 1.00 94.81 101 TYR A C 1
ATOM 758 O O . TYR A 1 101 ? 0.135 -4.071 12.963 1.00 94.81 101 TYR A O 1
ATOM 766 N N . GLY A 1 102 ? 1.784 -3.217 11.692 1.00 92.69 102 GLY A N 1
ATOM 767 C CA . GLY A 1 102 ? 2.447 -4.500 11.461 1.00 92.69 102 GLY A CA 1
ATOM 768 C C . GLY A 1 102 ? 2.940 -5.160 12.749 1.00 92.69 102 GLY A C 1
ATOM 769 O O . GLY A 1 102 ? 2.727 -6.354 12.949 1.00 92.69 102 GLY A O 1
ATOM 770 N N . GLU A 1 103 ? 3.543 -4.385 13.654 1.00 94.50 103 GLU A N 1
ATOM 771 C CA . GLU A 1 103 ? 4.063 -4.887 14.935 1.00 94.50 103 GLU A CA 1
ATOM 772 C C . GLU A 1 103 ? 2.971 -5.468 15.847 1.00 94.50 103 GLU A C 1
ATOM 774 O O . GLU A 1 103 ? 3.224 -6.431 16.572 1.00 94.50 103 GLU A O 1
ATOM 779 N N . ILE A 1 104 ? 1.758 -4.907 15.808 1.00 93.62 104 ILE A N 1
ATOM 780 C CA . ILE A 1 104 ? 0.622 -5.359 16.630 1.00 93.62 104 ILE A CA 1
ATOM 781 C C . ILE A 1 104 ? -0.327 -6.319 15.895 1.00 93.62 104 ILE A C 1
ATOM 783 O O . ILE A 1 104 ? -1.349 -6.706 16.458 1.00 93.62 104 ILE A O 1
ATOM 787 N N . GLY A 1 105 ? 0.002 -6.718 14.661 1.00 89.44 105 GLY A N 1
ATOM 788 C CA . GLY A 1 105 ? -0.766 -7.694 13.879 1.00 89.44 105 GLY A CA 1
ATOM 789 C C . GLY A 1 105 ? -1.973 -7.134 13.117 1.00 89.44 105 GLY A C 1
ATOM 790 O O . GLY A 1 105 ? -2.752 -7.913 12.574 1.00 89.44 105 GLY A O 1
ATOM 791 N N . LEU A 1 106 ? -2.122 -5.810 13.025 1.00 90.81 106 LEU A N 1
ATOM 792 C CA . LEU A 1 106 ? -3.156 -5.140 12.225 1.00 90.81 106 LEU A CA 1
ATOM 793 C C . LEU A 1 106 ? -2.705 -5.013 10.762 1.00 90.81 106 LEU A C 1
ATOM 795 O O . LEU A 1 106 ? -2.366 -3.937 10.265 1.00 90.81 106 LEU A O 1
ATOM 799 N N . ILE A 1 107 ? -2.62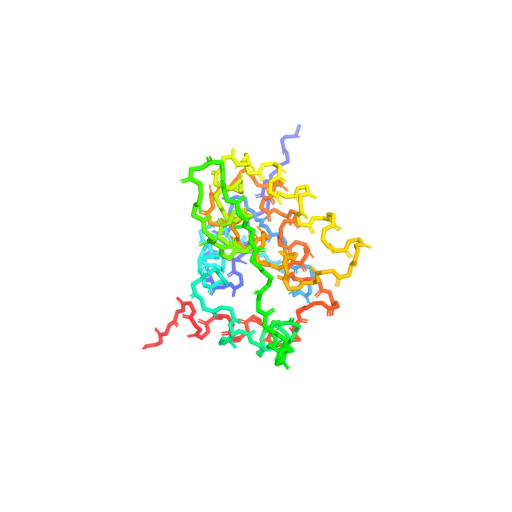3 -6.155 10.076 1.00 91.75 107 ILE A N 1
ATOM 800 C CA . ILE A 1 107 ? -2.005 -6.243 8.745 1.00 91.75 107 ILE A CA 1
ATOM 801 C C . ILE A 1 107 ? -2.805 -5.489 7.681 1.00 91.75 107 ILE A C 1
ATOM 803 O O . ILE A 1 107 ? -2.217 -4.841 6.814 1.00 91.75 107 ILE A O 1
ATOM 807 N N . ARG A 1 108 ? -4.138 -5.519 7.745 1.00 91.19 108 ARG A N 1
ATOM 808 C CA . ARG A 1 108 ? -4.973 -4.781 6.795 1.00 91.19 108 ARG A CA 1
ATOM 809 C C . ARG A 1 108 ? -4.685 -3.281 6.875 1.00 91.19 108 ARG A C 1
ATOM 811 O O . ARG A 1 108 ? -4.417 -2.643 5.858 1.00 91.19 108 ARG A O 1
ATOM 818 N N . GLU A 1 109 ? -4.676 -2.728 8.081 1.00 91.50 109 GLU A N 1
ATOM 819 C CA . GLU A 1 109 ? -4.406 -1.318 8.335 1.00 91.50 109 GLU A CA 1
ATOM 820 C C . GLU A 1 109 ? -2.976 -0.937 7.947 1.00 91.50 109 GLU A C 1
ATOM 822 O O . GLU A 1 109 ? -2.754 0.151 7.410 1.00 91.50 109 GLU A O 1
ATOM 827 N N . GLN A 1 110 ? -2.010 -1.833 8.173 1.00 95.56 110 GLN A N 1
ATOM 828 C CA . GLN A 1 110 ? -0.642 -1.666 7.688 1.00 95.56 110 GLN A CA 1
ATOM 829 C C . GLN A 1 110 ? -0.615 -1.498 6.160 1.00 95.56 110 GLN A C 1
ATOM 831 O O . GLN A 1 110 ? -0.033 -0.529 5.666 1.00 95.56 110 GLN A O 1
ATOM 836 N N . LEU A 1 111 ? -1.262 -2.400 5.412 1.00 95.44 111 LEU A N 1
ATOM 837 C CA . LEU A 1 111 ? -1.329 -2.331 3.948 1.00 95.44 111 LEU A CA 1
ATOM 838 C C . LEU A 1 111 ? -2.007 -1.031 3.487 1.00 95.44 111 LEU A C 1
ATOM 840 O O . LEU A 1 111 ? -1.471 -0.324 2.629 1.00 95.44 111 LEU A O 1
ATOM 844 N N . GLU A 1 112 ? -3.144 -0.668 4.085 1.00 93.69 112 GLU A N 1
ATOM 845 C CA . GLU A 1 112 ? -3.868 0.562 3.751 1.00 93.69 112 GLU A CA 1
ATOM 846 C C . GLU A 1 112 ? -3.021 1.826 3.978 1.00 93.69 112 GLU A C 1
ATOM 848 O O . GLU A 1 112 ? -2.982 2.708 3.111 1.00 93.69 112 GLU A O 1
ATOM 853 N N . GLU A 1 113 ? -2.312 1.937 5.107 1.00 95.38 113 GLU A N 1
ATOM 854 C CA . GLU A 1 113 ? -1.441 3.088 5.366 1.00 95.38 113 GLU A CA 1
ATOM 855 C C . GLU A 1 113 ? -0.229 3.115 4.425 1.00 95.38 113 GLU A C 1
ATOM 857 O O . GLU A 1 113 ? 0.105 4.189 3.919 1.00 95.38 113 GLU A O 1
ATOM 862 N N . CYS A 1 114 ? 0.375 1.969 4.086 1.00 97.38 114 CYS A N 1
ATOM 863 C CA . CYS A 1 114 ? 1.405 1.906 3.041 1.00 97.38 114 CYS A CA 1
ATOM 864 C C . CYS A 1 114 ? 0.867 2.400 1.686 1.00 97.38 114 CYS A C 1
ATOM 866 O O . CYS A 1 114 ? 1.540 3.170 0.995 1.00 97.38 114 CYS A O 1
ATOM 868 N N . GLY A 1 115 ? -0.370 2.041 1.329 1.00 96.62 115 GLY A N 1
ATOM 869 C CA . GLY A 1 115 ? -1.052 2.574 0.149 1.00 96.62 115 GLY A CA 1
ATOM 870 C C . GLY A 1 115 ? -1.181 4.098 0.187 1.00 96.62 115 GLY A C 1
ATOM 871 O O . GLY A 1 115 ? -0.815 4.781 -0.772 1.00 96.62 115 GLY A O 1
ATOM 872 N N . ARG A 1 116 ? -1.623 4.657 1.321 1.00 95.38 116 ARG A N 1
ATOM 873 C CA . ARG A 1 116 ? -1.750 6.115 1.519 1.00 95.38 116 ARG A CA 1
ATOM 874 C C . ARG A 1 116 ? -0.405 6.836 1.468 1.00 95.38 116 ARG A C 1
ATOM 876 O O . ARG A 1 116 ? -0.336 7.929 0.906 1.00 95.38 116 ARG A O 1
ATOM 883 N N . VAL A 1 117 ? 0.655 6.232 2.010 1.00 96.94 117 VAL A N 1
ATOM 884 C CA . VAL A 1 117 ? 2.028 6.744 1.890 1.00 96.94 117 VAL A CA 1
ATOM 885 C C . VAL A 1 117 ? 2.412 6.858 0.418 1.00 96.94 117 VAL A C 1
ATOM 887 O O . VAL A 1 117 ? 2.859 7.923 0.004 1.00 96.94 117 VAL A O 1
ATOM 890 N N . LEU A 1 118 ? 2.178 5.821 -0.393 1.00 97.44 118 LEU A N 1
ATOM 891 C CA . LEU A 1 118 ? 2.507 5.838 -1.822 1.00 97.44 118 LEU A CA 1
ATOM 892 C C . LEU A 1 118 ? 1.673 6.839 -2.631 1.00 97.44 118 LEU A C 1
ATOM 894 O O . LEU A 1 118 ? 2.221 7.500 -3.515 1.00 97.44 118 LEU A O 1
ATOM 898 N N . VAL A 1 119 ? 0.383 7.003 -2.316 1.00 96.50 119 VAL A N 1
ATOM 899 C CA . VAL A 1 119 ? -0.497 8.006 -2.953 1.00 96.50 119 VAL A CA 1
ATOM 900 C C . VAL A 1 119 ? 0.078 9.417 -2.838 1.00 96.50 119 VAL A C 1
ATOM 902 O O . VAL A 1 119 ? -0.003 10.194 -3.792 1.00 96.50 119 VAL A O 1
ATOM 905 N N . ALA A 1 120 ? 0.699 9.740 -1.701 1.00 93.19 120 ALA A N 1
ATOM 906 C CA . ALA A 1 120 ? 1.290 11.049 -1.447 1.00 93.19 120 ALA A CA 1
ATOM 907 C C . ALA A 1 120 ? 2.564 11.338 -2.270 1.00 93.19 120 ALA A C 1
ATOM 909 O O . ALA A 1 120 ? 3.131 12.417 -2.119 1.00 93.19 120 ALA A O 1
ATOM 910 N N . ALA A 1 121 ? 3.008 10.403 -3.125 1.00 89.00 121 ALA A N 1
ATOM 911 C CA . ALA A 1 121 ? 4.234 10.492 -3.923 1.00 89.00 121 ALA A CA 1
ATOM 912 C C . ALA A 1 121 ? 5.450 10.938 -3.086 1.00 89.00 121 ALA A C 1
ATOM 914 O O . ALA A 1 121 ? 6.031 12.000 -3.328 1.00 89.00 121 ALA A O 1
ATOM 915 N N . PRO A 1 122 ? 5.828 10.157 -2.062 1.00 90.94 122 PRO A N 1
ATOM 916 C CA . PRO A 1 122 ? 6.821 10.587 -1.099 1.00 90.94 122 PRO A CA 1
ATOM 917 C C . PRO A 1 122 ? 8.233 10.531 -1.684 1.00 90.94 122 PRO A C 1
ATOM 919 O O . PRO A 1 122 ? 8.480 9.996 -2.768 1.00 90.94 122 PRO A O 1
ATOM 922 N N . ALA A 1 123 ? 9.199 11.038 -0.917 1.00 92.81 123 ALA A N 1
ATOM 923 C CA . ALA A 1 123 ? 10.609 10.832 -1.218 1.00 92.81 123 ALA A CA 1
ATOM 924 C C . ALA A 1 123 ? 10.937 9.330 -1.342 1.00 92.81 123 ALA A C 1
ATOM 926 O O . ALA A 1 123 ? 10.343 8.492 -0.660 1.00 92.81 123 ALA A O 1
ATOM 927 N N . ALA A 1 124 ? 11.927 8.998 -2.178 1.00 92.69 124 ALA A N 1
ATOM 928 C CA . ALA A 1 124 ? 12.242 7.618 -2.558 1.00 92.69 124 ALA A CA 1
ATOM 929 C C . ALA A 1 124 ? 12.444 6.668 -1.364 1.00 92.69 124 ALA A C 1
ATOM 931 O O . ALA A 1 124 ? 11.989 5.535 -1.424 1.00 92.69 124 ALA A O 1
ATOM 932 N N . GLY A 1 125 ? 13.056 7.128 -0.266 1.00 95.44 125 GLY A N 1
ATOM 933 C CA . GLY A 1 125 ? 13.257 6.298 0.929 1.00 95.44 125 GLY A CA 1
ATOM 934 C C . GLY A 1 125 ? 11.957 5.896 1.638 1.00 95.44 125 GLY A C 1
ATOM 935 O O . GLY A 1 125 ? 11.834 4.765 2.096 1.00 95.44 125 GLY A O 1
ATOM 936 N N . LEU A 1 126 ? 10.964 6.789 1.694 1.00 96.12 126 LEU A N 1
ATOM 937 C CA . LEU A 1 126 ? 9.643 6.469 2.250 1.00 96.12 126 LEU A CA 1
ATOM 938 C C . LEU A 1 126 ? 8.832 5.596 1.288 1.00 96.12 126 LEU A C 1
ATOM 940 O O . LEU A 1 126 ? 8.166 4.664 1.728 1.00 96.12 126 LEU A O 1
ATOM 944 N N . ALA A 1 127 ? 8.930 5.858 -0.020 1.00 96.75 127 ALA A N 1
ATOM 945 C CA . ALA A 1 127 ? 8.320 4.995 -1.027 1.00 96.75 127 ALA A CA 1
ATOM 946 C C . ALA A 1 127 ? 8.890 3.570 -0.956 1.00 96.75 127 ALA A C 1
ATOM 948 O O . ALA A 1 127 ? 8.129 2.610 -1.014 1.00 96.75 127 ALA A O 1
ATOM 949 N N . GLN A 1 128 ? 10.210 3.436 -0.779 1.00 97.56 128 GLN A N 1
ATOM 950 C CA . GLN A 1 128 ? 10.873 2.143 -0.639 1.00 97.56 128 GLN A CA 1
ATOM 951 C C . GLN A 1 128 ? 10.361 1.385 0.585 1.00 97.56 128 GLN A C 1
ATOM 953 O O . GLN A 1 128 ? 9.937 0.252 0.432 1.00 97.56 128 GLN A O 1
ATOM 958 N N . ARG A 1 129 ? 10.292 2.025 1.761 1.00 97.88 129 ARG A N 1
ATOM 959 C CA . ARG A 1 129 ? 9.760 1.391 2.983 1.00 97.88 129 ARG A CA 1
ATOM 960 C C . ARG A 1 129 ? 8.334 0.871 2.810 1.00 97.88 129 ARG A C 1
ATOM 962 O O . ARG A 1 129 ? 8.032 -0.240 3.228 1.00 97.88 129 ARG A O 1
ATOM 969 N N . ALA A 1 130 ? 7.460 1.648 2.169 1.00 98.06 130 ALA A N 1
ATOM 970 C CA . ALA A 1 130 ? 6.100 1.196 1.889 1.00 98.06 130 ALA A CA 1
ATOM 971 C C . ALA A 1 130 ? 6.084 0.002 0.916 1.00 98.06 130 ALA A C 1
ATOM 973 O O . ALA A 1 130 ? 5.321 -0.940 1.113 1.00 98.06 130 ALA A O 1
ATOM 974 N N . LEU A 1 131 ? 6.936 0.011 -0.114 1.00 97.81 131 LEU A N 1
ATOM 975 C CA . LEU A 1 131 ? 7.061 -1.110 -1.048 1.00 97.81 131 LEU A CA 1
ATOM 976 C C . LEU A 1 131 ? 7.690 -2.349 -0.404 1.00 97.81 131 LEU A C 1
ATOM 978 O O . LEU A 1 131 ? 7.293 -3.452 -0.759 1.00 97.81 131 LEU A O 1
ATOM 982 N N . ASP A 1 132 ? 8.606 -2.190 0.550 1.00 97.88 132 ASP A N 1
ATOM 983 C CA . ASP A 1 132 ? 9.216 -3.310 1.268 1.00 97.88 132 ASP A CA 1
ATOM 984 C C . ASP A 1 132 ? 8.164 -4.112 2.041 1.00 97.88 132 ASP A C 1
ATOM 986 O O . ASP A 1 132 ? 8.189 -5.340 2.026 1.00 97.88 132 ASP A O 1
ATOM 990 N N . VAL A 1 133 ? 7.194 -3.414 2.642 1.00 97.44 133 VAL A N 1
ATOM 991 C CA . VAL A 1 133 ? 6.030 -4.030 3.293 1.00 97.44 133 VAL A CA 1
ATOM 992 C C . VAL A 1 133 ? 5.089 -4.635 2.252 1.00 97.44 133 VAL A C 1
ATOM 994 O O . VAL A 1 133 ? 4.815 -5.831 2.280 1.00 97.44 133 VAL A O 1
ATOM 997 N N . LEU A 1 134 ? 4.608 -3.829 1.298 1.00 97.44 134 LEU A N 1
ATOM 998 C CA . LEU A 1 134 ? 3.609 -4.280 0.323 1.00 97.44 134 LEU A CA 1
ATOM 999 C C . LEU A 1 134 ? 4.096 -5.460 -0.521 1.00 97.44 134 LEU A C 1
ATOM 1001 O O . LEU A 1 134 ? 3.290 -6.278 -0.941 1.00 97.44 134 LEU A O 1
ATOM 1005 N N . PHE A 1 135 ? 5.389 -5.557 -0.801 1.00 97.25 135 PHE A N 1
ATOM 1006 C CA . PHE A 1 135 ? 5.968 -6.595 -1.649 1.00 97.25 135 PHE A CA 1
ATOM 1007 C C . PHE A 1 135 ? 6.847 -7.564 -0.852 1.00 97.25 135 PHE A C 1
ATOM 1009 O O . PHE A 1 135 ? 7.765 -8.153 -1.427 1.00 97.25 135 PHE A O 1
ATOM 1016 N N . SER A 1 136 ? 6.574 -7.735 0.447 1.00 95.94 136 SER A N 1
ATOM 1017 C CA . SER A 1 136 ? 7.232 -8.741 1.283 1.00 95.94 136 SER A CA 1
ATOM 1018 C C . SER A 1 136 ? 6.808 -10.165 0.894 1.00 95.94 136 SER A C 1
ATOM 1020 O O . SER A 1 136 ? 5.801 -10.380 0.201 1.00 95.94 136 SER A O 1
ATOM 1022 N N . GLU A 1 137 ? 7.587 -11.163 1.318 1.00 93.44 137 GLU A N 1
ATOM 1023 C CA . GLU A 1 137 ? 7.274 -12.558 1.004 1.00 93.44 137 GLU A CA 1
ATOM 1024 C C . GLU A 1 137 ? 6.008 -13.060 1.717 1.00 93.44 137 GLU A C 1
ATOM 1026 O O . GLU A 1 137 ? 5.299 -13.931 1.210 1.00 93.44 137 GLU A O 1
ATOM 1031 N N . GLU A 1 138 ? 5.718 -12.482 2.875 1.00 92.44 138 GLU A N 1
ATOM 1032 C CA . GLU A 1 138 ? 4.617 -12.842 3.756 1.00 92.44 138 GLU A CA 1
ATOM 1033 C C . GLU A 1 138 ? 3.291 -12.230 3.297 1.00 92.44 138 GLU A C 1
ATOM 1035 O O . GLU A 1 138 ? 2.246 -12.863 3.431 1.00 92.44 138 GLU A O 1
ATOM 1040 N N . LEU A 1 139 ? 3.328 -11.004 2.761 1.00 93.81 139 LEU A N 1
ATOM 1041 C CA . LEU A 1 139 ? 2.119 -10.225 2.486 1.00 93.81 139 LEU A CA 1
ATOM 1042 C C . LEU A 1 139 ? 1.674 -10.285 1.023 1.00 93.81 139 LEU A C 1
ATOM 1044 O O . LEU A 1 139 ? 0.476 -10.228 0.743 1.00 93.81 139 LEU A O 1
ATOM 1048 N N . CYS A 1 140 ? 2.614 -10.392 0.082 1.00 96.44 140 CYS A N 1
ATOM 1049 C CA . CYS A 1 140 ? 2.312 -10.342 -1.345 1.00 96.44 140 CYS A CA 1
ATOM 1050 C C . CYS A 1 140 ? 2.244 -11.739 -1.969 1.00 96.44 140 CYS A C 1
ATOM 1052 O O . CYS A 1 140 ? 3.093 -12.591 -1.728 1.00 96.44 140 CYS A O 1
ATOM 1054 N N . SER A 1 141 ? 1.264 -11.967 -2.839 1.00 95.81 141 SER A N 1
ATOM 1055 C CA . SER A 1 141 ? 1.119 -13.191 -3.630 1.00 95.81 141 SER A CA 1
ATOM 1056 C C . SER A 1 141 ? 2.290 -13.399 -4.609 1.00 95.81 141 SER A C 1
ATOM 1058 O O . SER A 1 141 ? 2.785 -12.433 -5.192 1.00 95.81 141 SER A O 1
ATOM 1060 N N . PRO A 1 142 ? 2.732 -14.648 -4.895 1.00 94.56 142 PRO A N 1
ATOM 1061 C CA . PRO A 1 142 ? 3.748 -14.930 -5.921 1.00 94.56 142 PRO A CA 1
ATOM 1062 C C . PRO A 1 142 ? 3.384 -14.435 -7.322 1.00 94.56 142 PRO A C 1
ATOM 1064 O O . PRO A 1 142 ? 4.279 -14.281 -8.142 1.00 94.56 142 PRO A O 1
ATOM 1067 N N . ARG A 1 143 ? 2.096 -14.200 -7.594 1.00 93.69 143 ARG A N 1
ATOM 1068 C CA . ARG A 1 143 ? 1.597 -13.693 -8.881 1.00 93.69 143 ARG A CA 1
ATOM 1069 C C . ARG A 1 143 ? 1.212 -12.211 -8.838 1.00 93.69 143 ARG A C 1
ATOM 1071 O O . ARG A 1 143 ? 0.577 -11.694 -9.753 1.00 93.69 143 ARG A O 1
ATOM 1078 N N . GLY A 1 144 ? 1.564 -11.515 -7.753 1.00 92.94 144 GLY A N 1
ATOM 1079 C CA . GLY A 1 144 ? 1.117 -10.147 -7.498 1.00 92.94 144 GLY A CA 1
ATOM 1080 C C . GLY A 1 144 ? 1.477 -9.164 -8.614 1.00 92.94 144 GLY A C 1
ATOM 1081 O O . GLY A 1 144 ? 0.692 -8.267 -8.904 1.00 92.94 144 GLY A O 1
ATOM 1082 N N . ILE A 1 145 ? 2.618 -9.339 -9.295 1.00 94.38 145 ILE A N 1
ATOM 1083 C CA . ILE A 1 145 ? 3.013 -8.455 -10.403 1.00 94.38 145 ILE A CA 1
ATOM 1084 C C . ILE A 1 145 ? 2.141 -8.649 -11.637 1.00 94.38 145 ILE A C 1
ATOM 1086 O O . ILE A 1 145 ? 1.717 -7.648 -12.213 1.00 94.38 145 ILE A O 1
ATOM 1090 N N . GLU A 1 146 ? 1.868 -9.884 -12.066 1.00 94.00 146 GLU A N 1
ATOM 1091 C CA . GLU A 1 146 ? 0.995 -10.111 -13.223 1.00 94.00 146 GLU A CA 1
ATOM 1092 C C . GLU A 1 146 ? -0.403 -9.539 -12.965 1.00 94.00 146 GLU A C 1
ATOM 1094 O O . GLU A 1 146 ? -0.954 -8.817 -13.801 1.00 94.00 146 GLU A O 1
ATOM 1099 N N . GLU A 1 147 ? -0.920 -9.790 -11.764 1.00 94.62 147 GLU A N 1
ATOM 1100 C CA . GLU A 1 147 ? -2.224 -9.334 -11.291 1.00 94.62 147 GLU A CA 1
ATOM 1101 C C . GLU A 1 147 ? -2.314 -7.799 -11.176 1.00 94.62 147 GLU A C 1
ATOM 1103 O O . GLU A 1 147 ? -3.316 -7.193 -11.570 1.00 94.62 147 GLU A O 1
ATOM 1108 N N . LEU A 1 148 ? -1.258 -7.137 -10.692 1.00 94.12 148 LEU A N 1
ATOM 1109 C CA . LEU A 1 148 ? -1.175 -5.673 -10.645 1.00 94.12 148 LEU A CA 1
ATOM 1110 C C . LEU A 1 148 ? -1.086 -5.062 -12.040 1.00 94.12 148 LEU A C 1
ATOM 1112 O O . LEU A 1 148 ? -1.724 -4.045 -12.307 1.00 94.12 148 LEU A O 1
ATOM 1116 N N . ARG A 1 149 ? -0.311 -5.661 -12.948 1.00 94.88 149 ARG A N 1
ATOM 1117 C CA . ARG A 1 149 ? -0.179 -5.158 -14.322 1.00 94.88 149 ARG A CA 1
ATOM 1118 C C . ARG A 1 149 ? -1.513 -5.173 -15.054 1.00 94.88 149 ARG A C 1
ATOM 1120 O O . ARG A 1 149 ? -1.846 -4.168 -15.676 1.00 94.88 149 ARG A O 1
ATOM 1127 N N . GLY A 1 150 ? -2.276 -6.261 -14.933 1.00 92.75 150 GLY A N 1
ATOM 1128 C CA . GLY A 1 150 ? -3.608 -6.370 -15.534 1.00 92.75 150 GLY A CA 1
ATOM 1129 C C . GLY A 1 150 ? -4.583 -5.298 -15.037 1.00 92.75 150 GLY A C 1
ATOM 1130 O O . GLY A 1 150 ? -5.379 -4.788 -15.821 1.00 92.75 150 GLY A O 1
ATOM 1131 N N . ARG A 1 151 ? -4.476 -4.898 -13.761 1.00 92.88 151 ARG A N 1
ATOM 1132 C CA . ARG A 1 151 ? -5.304 -3.837 -13.159 1.00 92.88 151 ARG A CA 1
ATOM 1133 C C . ARG A 1 151 ? -4.834 -2.424 -13.531 1.00 92.88 151 ARG A C 1
ATOM 1135 O O . ARG A 1 151 ? -5.652 -1.548 -13.788 1.00 92.88 151 ARG A O 1
ATOM 1142 N N . LEU A 1 152 ? -3.522 -2.184 -13.559 1.00 92.69 152 LEU A N 1
ATOM 1143 C CA . LEU A 1 152 ? -2.945 -0.853 -13.796 1.00 92.69 152 LEU A CA 1
ATOM 1144 C C . LEU A 1 152 ? -2.874 -0.455 -15.276 1.00 92.69 152 LEU A C 1
ATOM 1146 O O . LEU A 1 152 ? -2.836 0.740 -15.586 1.00 92.69 152 LEU A O 1
ATOM 1150 N N . PHE A 1 153 ? -2.806 -1.440 -16.172 1.00 91.50 153 PHE A N 1
ATOM 1151 C CA . PHE A 1 153 ? -2.632 -1.253 -17.612 1.00 91.50 153 PHE A CA 1
ATOM 1152 C C . PHE A 1 153 ? -3.545 -2.222 -18.385 1.00 91.50 153 PHE A C 1
ATOM 1154 O O . PHE A 1 153 ? -3.043 -3.157 -19.015 1.00 91.50 153 PHE A O 1
ATOM 1161 N N . PRO A 1 154 ? -4.878 -2.038 -18.317 1.00 81.88 154 PRO A N 1
ATOM 1162 C CA . PRO A 1 154 ? -5.812 -2.859 -19.079 1.00 81.88 154 PRO A CA 1
ATOM 1163 C C . PRO A 1 154 ? -5.592 -2.661 -20.588 1.00 81.88 154 PRO A C 1
ATOM 1165 O O . PRO A 1 154 ? -5.270 -1.555 -21.030 1.00 81.88 154 PRO A O 1
ATOM 1168 N N . ALA A 1 155 ? -5.719 -3.755 -21.344 1.00 71.56 155 ALA A N 1
ATOM 1169 C CA . ALA A 1 155 ? -5.559 -3.791 -22.800 1.00 71.56 155 ALA A CA 1
ATOM 1170 C C . ALA A 1 155 ? -6.679 -3.050 -23.547 1.00 71.56 155 ALA A C 1
ATOM 1172 O O . ALA A 1 155 ? -7.815 -3.003 -23.020 1.00 71.56 155 ALA A O 1
#